Protein AF-A0A753DY22-F1 (afdb_monomer)

Mean predicted aligned error: 6.55 Å

Sequence (101 aa):
MAGRRPKPTHLKVVTGNPGKRKLNDKEPQPAKEIPSPPAHLSDWGKVAWGRLTVLLDGMGILTVADSLALERLCDIYADILQLRLTIADEGRTYTVQTEGG

InterPro domains:
  IPR006448 Putative phage terminase, small subunit, P27 family [PF05119] (46-99)

Secondary structure (DSSP, 8-state):
-PPPPPPPHHHHHHTT-TT-PPP-TT--------PPPPTTS-HHHHHHHHHHHHHHHHTT---GGGHHHHHHHHHHHHHHHHHHHHHHHH-S------TT-

Solvent-accessible surface area (backbone atoms only — not comparable to full-atom values): 6468 Å² total; per-residue (Å²): 132,86,72,83,78,80,79,57,55,70,62,36,58,78,64,67,39,85,83,72,64,85,76,67,91,79,66,88,73,72,56,73,53,85,77,78,74,67,87,86,52,50,74,60,14,45,54,44,40,60,56,49,48,55,54,36,48,75,69,70,71,43,28,62,83,46,50,70,62,51,50,52,51,20,47,52,52,32,49,54,54,53,50,50,53,50,32,72,73,74,42,92,75,82,89,82,89,52,99,85,111

Radius of gyration: 22.59 Å; Cα contacts (8 Å, |Δi|>4): 59; chains: 1; bounding box: 43×34×63 Å

Structure (mmCIF, N/CA/C/O backbone):
data_AF-A0A753DY22-F1
#
_entry.id   AF-A0A753DY22-F1
#
loop_
_atom_site.group_PDB
_atom_site.id
_atom_site.type_symbol
_atom_site.label_atom_id
_atom_site.label_alt_id
_atom_site.label_comp_id
_atom_site.label_asym_id
_atom_site.label_entity_id
_atom_site.label_seq_id
_atom_site.pdbx_PDB_ins_code
_atom_site.Cartn_x
_atom_site.Cartn_y
_atom_site.Cartn_z
_atom_site.occupancy
_atom_site.B_iso_or_equiv
_atom_site.auth_seq_id
_atom_site.auth_comp_id
_atom_site.auth_asym_id
_atom_site.auth_atom_id
_atom_site.pdbx_PDB_model_num
ATOM 1 N N . MET A 1 1 ? 13.827 8.702 35.344 1.00 61.47 1 MET A N 1
ATOM 2 C CA . MET A 1 1 ? 13.722 7.340 34.769 1.00 61.47 1 MET A CA 1
ATOM 3 C C . MET A 1 1 ? 12.287 7.111 34.323 1.00 61.47 1 MET A C 1
ATOM 5 O O . MET A 1 1 ? 11.391 7.318 35.131 1.00 61.47 1 MET A O 1
ATOM 9 N N . ALA A 1 2 ? 12.045 6.755 33.059 1.00 72.69 2 ALA A N 1
ATOM 10 C CA . ALA A 1 2 ? 10.692 6.446 32.596 1.00 72.69 2 ALA A CA 1
ATOM 11 C C . ALA A 1 2 ? 10.238 5.105 33.192 1.00 72.69 2 ALA A C 1
ATOM 13 O O . ALA A 1 2 ? 10.953 4.108 33.096 1.00 72.69 2 ALA A O 1
ATOM 14 N N . GLY A 1 3 ? 9.066 5.086 33.828 1.00 82.69 3 GLY A N 1
ATOM 15 C CA . GLY A 1 3 ? 8.454 3.848 34.303 1.00 82.69 3 GLY A CA 1
ATOM 16 C C . GLY A 1 3 ? 8.140 2.890 33.149 1.00 82.69 3 GLY A C 1
ATOM 17 O O . GLY A 1 3 ? 8.111 3.275 31.978 1.00 82.69 3 GLY A O 1
ATOM 18 N N . ARG A 1 4 ? 7.884 1.620 33.478 1.00 84.56 4 ARG A N 1
ATOM 19 C CA . ARG A 1 4 ? 7.502 0.601 32.491 1.00 84.56 4 ARG A CA 1
ATOM 20 C C . ARG A 1 4 ? 6.288 1.076 31.685 1.00 84.56 4 ARG A C 1
ATOM 22 O O . ARG A 1 4 ? 5.287 1.490 32.272 1.00 84.56 4 ARG A O 1
ATOM 29 N N . ARG A 1 5 ? 6.360 0.962 30.352 1.00 83.25 5 ARG A N 1
ATOM 30 C CA . ARG A 1 5 ? 5.223 1.260 29.469 1.00 83.25 5 ARG A CA 1
ATOM 31 C C . ARG A 1 5 ? 3.989 0.464 29.923 1.00 83.25 5 ARG A C 1
ATOM 33 O O . ARG A 1 5 ? 4.127 -0.716 30.271 1.00 83.25 5 ARG A O 1
ATOM 40 N N . PRO A 1 6 ? 2.801 1.084 29.955 1.00 84.31 6 PRO A N 1
ATOM 41 C CA . PRO A 1 6 ? 1.590 0.397 30.375 1.00 84.31 6 PRO A CA 1
ATOM 42 C C . PRO A 1 6 ? 1.310 -0.801 29.462 1.00 84.31 6 PRO A C 1
ATOM 44 O O . PRO A 1 6 ? 1.516 -0.736 28.253 1.00 84.31 6 PRO A O 1
ATOM 47 N N . LYS A 1 7 ? 0.830 -1.907 30.046 1.00 86.50 7 LYS A N 1
ATOM 48 C CA . LYS A 1 7 ? 0.339 -3.045 29.259 1.00 86.50 7 LYS A CA 1
ATOM 49 C C . LYS A 1 7 ? -0.911 -2.615 28.463 1.00 86.50 7 LYS A C 1
ATOM 51 O O . LYS A 1 7 ? -1.797 -2.026 29.096 1.00 86.50 7 LYS A O 1
ATOM 56 N N . PRO A 1 8 ? -1.003 -2.948 27.162 1.00 91.00 8 PRO A N 1
ATOM 57 C CA . PRO A 1 8 ? -2.206 -2.763 26.347 1.00 91.00 8 PRO A CA 1
ATOM 58 C C . PRO A 1 8 ? -3.456 -3.358 26.999 1.00 91.00 8 PRO A C 1
ATOM 60 O O . PRO A 1 8 ? -3.359 -4.345 27.742 1.00 91.00 8 PRO A O 1
ATOM 63 N N . THR A 1 9 ? -4.631 -2.793 26.716 1.00 92.62 9 THR A N 1
ATOM 64 C CA . THR A 1 9 ? -5.883 -3.195 27.381 1.00 92.62 9 THR A CA 1
ATOM 65 C C . THR A 1 9 ? -6.240 -4.641 27.072 1.00 92.62 9 THR A C 1
ATOM 67 O O . THR A 1 9 ? -6.578 -5.376 27.997 1.00 92.62 9 THR A O 1
ATOM 70 N N . HIS A 1 10 ? -6.054 -5.097 25.828 1.00 91.00 10 HIS A N 1
ATOM 71 C CA . HIS A 1 10 ? -6.328 -6.490 25.454 1.00 91.00 10 HIS A CA 1
ATOM 72 C C . HIS A 1 10 ? -5.519 -7.490 26.312 1.00 91.00 10 HIS A C 1
ATOM 74 O O . HIS A 1 10 ? -6.075 -8.465 26.812 1.00 91.00 10 HIS A O 1
ATOM 80 N N . LEU A 1 11 ? -4.239 -7.206 26.599 1.00 92.31 11 LEU A N 1
ATOM 81 C CA . LEU A 1 11 ? -3.414 -8.069 27.455 1.00 92.31 11 LEU A CA 1
ATOM 82 C C . LEU A 1 11 ? -3.851 -8.021 28.923 1.00 92.31 11 LEU A C 1
ATOM 84 O O . LEU A 1 11 ? -3.735 -9.018 29.639 1.00 92.31 11 LEU A O 1
ATOM 88 N N . LYS A 1 12 ? -4.353 -6.877 29.402 1.00 92.12 12 LYS A N 1
ATOM 89 C CA . LYS A 1 12 ? -4.927 -6.787 30.754 1.00 92.12 12 LYS A CA 1
ATOM 90 C C . LYS A 1 12 ? -6.202 -7.613 30.875 1.00 92.12 12 LYS A C 1
ATOM 92 O O . LYS A 1 12 ? -6.379 -8.251 31.906 1.00 92.12 12 LYS A O 1
ATOM 97 N N . VAL A 1 13 ? -7.046 -7.624 29.843 1.00 91.94 13 VAL A N 1
ATOM 98 C CA . VAL A 1 13 ? -8.274 -8.431 29.809 1.00 91.94 13 VAL A CA 1
ATOM 99 C C . VAL A 1 13 ? -7.935 -9.919 29.843 1.00 91.94 13 VAL A C 1
ATOM 101 O O . VAL A 1 13 ? -8.403 -10.620 30.734 1.00 91.94 13 VAL A O 1
ATOM 104 N N . VAL A 1 14 ? -7.047 -10.381 28.956 1.00 94.12 14 VAL A N 1
ATOM 105 C CA . VAL A 1 14 ? -6.626 -11.796 28.883 1.00 94.12 14 VAL A CA 1
ATOM 106 C C . VAL A 1 14 ? -6.008 -12.285 30.199 1.00 94.12 14 VAL A C 1
ATOM 108 O O . VAL A 1 14 ? -6.208 -13.427 30.595 1.00 94.12 14 VAL A O 1
ATOM 111 N N . THR A 1 15 ? -5.287 -11.419 30.915 1.00 93.19 15 THR A N 1
ATOM 112 C CA . THR A 1 15 ? -4.659 -11.766 32.205 1.00 93.19 15 THR A CA 1
ATOM 113 C C . THR A 1 15 ? -5.573 -11.570 33.420 1.00 93.19 15 THR A C 1
ATOM 115 O O . THR A 1 15 ? -5.101 -11.656 34.553 1.00 93.19 15 THR A O 1
ATOM 118 N N . GLY A 1 16 ? -6.864 -11.286 33.214 1.00 92.69 16 GLY A N 1
ATOM 119 C CA . GLY A 1 16 ? -7.849 -11.135 34.290 1.00 92.69 16 GLY A CA 1
ATOM 120 C C . GLY A 1 16 ? -7.719 -9.842 35.101 1.00 92.69 16 GLY A C 1
ATOM 121 O O . GLY A 1 16 ? -8.268 -9.745 36.194 1.00 92.69 16 GLY A O 1
ATOM 122 N N . ASN A 1 17 ? -6.986 -8.847 34.591 1.00 93.12 17 ASN A N 1
ATOM 123 C CA . ASN A 1 17 ? -6.732 -7.560 35.240 1.00 93.12 17 ASN A CA 1
ATOM 124 C C . ASN A 1 17 ? -6.312 -7.687 36.727 1.00 93.12 17 ASN A C 1
ATOM 126 O O . ASN A 1 17 ? -7.020 -7.193 37.608 1.00 93.12 17 ASN A O 1
ATOM 130 N N . PRO A 1 18 ? -5.142 -8.286 37.045 1.00 90.88 18 PRO A N 1
ATOM 131 C CA . PRO A 1 18 ? -4.758 -8.600 38.430 1.00 90.88 18 PRO A CA 1
ATOM 132 C C . PRO A 1 18 ? -4.712 -7.381 39.359 1.00 90.88 18 PRO A C 1
ATOM 134 O O . PRO A 1 18 ? -4.971 -7.483 40.554 1.00 90.88 18 PRO A O 1
ATOM 137 N N . GLY A 1 19 ? -4.402 -6.204 38.803 1.00 88.38 19 GLY A N 1
ATOM 138 C CA . GLY A 1 19 ? -4.376 -4.945 39.546 1.00 88.38 19 GLY A CA 1
ATOM 139 C C . GLY A 1 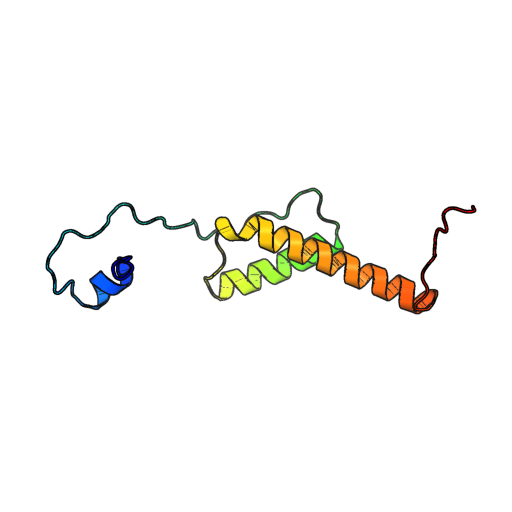19 ? -5.756 -4.345 39.833 1.00 88.38 19 GLY A C 1
ATOM 140 O O . GLY A 1 19 ? -5.809 -3.319 40.505 1.00 88.38 19 GLY A O 1
ATOM 141 N N . LYS A 1 20 ? -6.843 -4.920 39.293 1.00 87.94 20 LYS A N 1
ATOM 142 C CA . LYS A 1 20 ? -8.251 -4.493 39.438 1.00 87.94 20 LYS A CA 1
ATOM 143 C C . LYS A 1 20 ? -8.541 -3.019 39.111 1.00 87.94 20 LYS A C 1
ATOM 145 O O . LYS A 1 20 ? -9.620 -2.514 39.404 1.00 87.94 20 LYS A O 1
ATOM 150 N N . ARG A 1 21 ? -7.595 -2.304 38.494 1.00 89.56 21 ARG A N 1
ATOM 151 C CA . ARG A 1 21 ? -7.771 -0.909 38.066 1.00 89.56 21 ARG A CA 1
ATOM 152 C C . ARG A 1 21 ? -8.708 -0.858 36.865 1.00 89.56 21 ARG A C 1
ATOM 154 O O . ARG A 1 21 ? -8.709 -1.787 36.057 1.00 89.56 21 ARG A O 1
ATOM 161 N N . LYS A 1 22 ? -9.454 0.239 36.715 1.00 90.69 22 LYS A N 1
ATOM 162 C CA . LYS A 1 22 ? -10.302 0.464 35.537 1.00 90.69 22 LYS A CA 1
ATOM 163 C C . LYS A 1 22 ? -9.475 0.314 34.246 1.00 90.69 22 LYS A C 1
ATOM 165 O O . LYS A 1 22 ? -8.337 0.787 34.174 1.00 90.69 22 LYS A O 1
ATOM 170 N N . LEU A 1 23 ? -10.035 -0.384 33.257 1.00 91.00 23 LEU A N 1
ATOM 171 C CA . LEU A 1 23 ? -9.433 -0.541 31.933 1.00 91.00 23 LEU A CA 1
ATOM 172 C C . LEU A 1 23 ? -9.508 0.777 31.142 1.00 91.00 23 LEU A C 1
ATOM 174 O O . LEU A 1 23 ? -10.299 1.661 31.466 1.00 91.00 23 LEU A O 1
ATOM 178 N N . ASN A 1 24 ? -8.627 0.941 30.151 1.00 90.31 24 ASN A N 1
ATOM 179 C CA . ASN A 1 24 ? -8.639 2.136 29.313 1.00 90.31 24 ASN A CA 1
ATOM 180 C C . ASN A 1 24 ? -9.660 1.965 28.186 1.00 90.31 24 ASN A C 1
ATOM 182 O O . ASN A 1 24 ? -9.374 1.310 27.190 1.00 90.31 24 ASN A O 1
ATOM 186 N N . ASP A 1 25 ? -10.813 2.609 28.330 1.00 89.44 25 ASP A N 1
ATOM 187 C CA . ASP A 1 25 ? -11.881 2.577 27.322 1.00 89.44 25 ASP A CA 1
ATOM 188 C C . ASP A 1 25 ? -11.560 3.447 26.086 1.00 89.44 25 ASP A C 1
ATOM 190 O O . ASP A 1 25 ? -12.298 3.434 25.107 1.00 89.44 25 ASP A O 1
ATOM 194 N N . LYS A 1 26 ? -10.471 4.231 26.128 1.00 90.62 26 LYS A N 1
ATOM 195 C CA . LYS A 1 26 ? -10.050 5.174 25.076 1.00 90.62 26 LYS A CA 1
ATOM 196 C C . LYS A 1 26 ? -8.765 4.741 24.368 1.00 90.62 26 LYS A C 1
ATOM 198 O O . LYS A 1 26 ? -8.019 5.583 23.870 1.00 90.62 26 LYS A O 1
ATOM 203 N N . GLU A 1 27 ? -8.430 3.454 24.395 1.00 89.75 27 GLU A N 1
ATOM 204 C CA . GLU A 1 27 ? -7.285 2.967 23.623 1.00 89.75 27 GLU A CA 1
ATOM 205 C C . GLU A 1 27 ? -7.599 3.079 22.120 1.00 89.75 27 GLU A C 1
ATOM 207 O O . GLU A 1 27 ? -8.677 2.648 21.706 1.00 89.75 27 GLU A O 1
ATOM 212 N N . PRO A 1 28 ? -6.714 3.679 21.302 1.00 89.38 28 PRO A N 1
ATOM 213 C CA . PRO A 1 28 ? -6.967 3.828 19.875 1.00 89.38 28 PRO A CA 1
ATOM 214 C C . PRO A 1 28 ? -7.067 2.455 19.206 1.00 89.38 28 PRO A C 1
ATOM 216 O O . PRO A 1 28 ? -6.193 1.606 19.375 1.00 89.38 28 PRO A O 1
ATOM 219 N N . GLN A 1 29 ? -8.131 2.260 18.431 1.00 88.56 29 GLN A N 1
ATOM 220 C CA . GLN A 1 29 ? -8.372 1.073 17.615 1.00 88.56 29 GLN A CA 1
ATOM 221 C C . GLN A 1 29 ? -8.555 1.541 16.168 1.00 88.56 29 GLN A C 1
ATOM 223 O O . GLN A 1 29 ? -9.647 1.990 15.816 1.00 88.56 29 GLN A O 1
ATOM 228 N N . PRO A 1 30 ? -7.492 1.528 15.344 1.00 88.69 30 PRO A N 1
ATOM 229 C CA . PRO A 1 30 ? -7.603 1.871 13.932 1.00 88.69 30 PRO A CA 1
ATOM 230 C C . PRO A 1 30 ? -8.641 0.981 13.243 1.00 88.69 30 PRO A C 1
ATOM 232 O O . PRO A 1 30 ? -8.684 -0.227 13.486 1.00 88.69 30 PRO A O 1
ATOM 235 N N . ALA A 1 31 ? -9.471 1.572 12.385 1.00 89.44 31 ALA A N 1
ATOM 236 C CA . ALA A 1 31 ? -10.442 0.810 11.613 1.00 89.44 31 ALA A CA 1
ATOM 237 C C . ALA A 1 31 ? -9.722 -0.184 10.686 1.00 89.44 31 ALA A C 1
ATOM 239 O O . ALA A 1 31 ? -8.716 0.155 10.054 1.00 89.44 31 ALA A O 1
ATOM 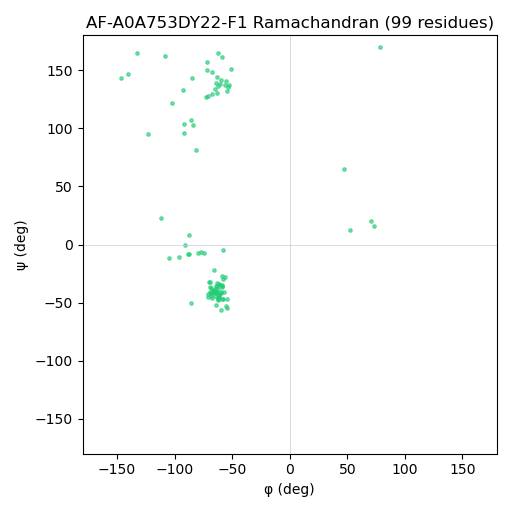240 N N . LYS A 1 32 ? -10.242 -1.413 10.636 1.00 89.56 32 LYS A N 1
ATOM 241 C CA . LYS A 1 32 ? -9.807 -2.460 9.710 1.00 89.56 32 LYS A CA 1
ATOM 242 C C . LYS A 1 32 ? -10.678 -2.371 8.469 1.00 89.56 32 LYS A C 1
ATOM 244 O O . LYS A 1 32 ? -11.805 -2.855 8.466 1.00 89.56 32 LYS A O 1
ATOM 249 N N . GLU A 1 33 ? -10.175 -1.676 7.467 1.00 89.00 33 GLU A N 1
ATOM 250 C CA . GLU A 1 33 ? -10.844 -1.473 6.190 1.00 89.00 33 GLU A CA 1
ATOM 251 C C . GLU A 1 33 ? -9.793 -1.566 5.089 1.00 89.00 33 GLU A C 1
ATOM 253 O O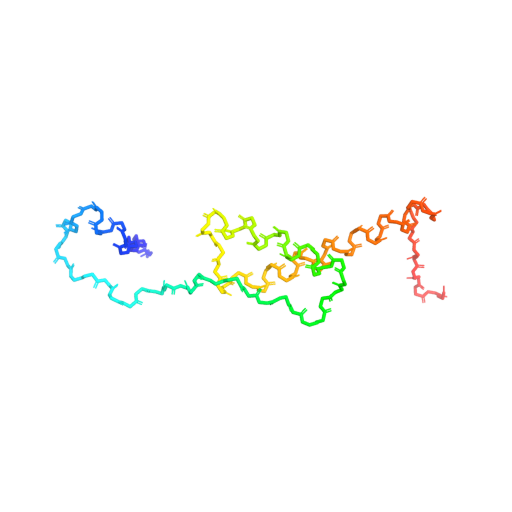 . GLU A 1 33 ? -8.641 -1.179 5.303 1.00 89.00 33 GLU A O 1
ATOM 258 N N . ILE A 1 34 ? -10.188 -2.072 3.920 1.00 87.88 34 ILE A N 1
ATOM 259 C CA . ILE A 1 34 ? -9.370 -2.001 2.713 1.00 87.88 34 ILE A CA 1
ATOM 260 C C . ILE A 1 34 ? -9.650 -0.655 2.031 1.00 87.88 34 ILE A C 1
ATOM 262 O O . ILE A 1 34 ? -10.719 -0.496 1.434 1.00 87.88 34 ILE A O 1
ATOM 266 N N . PRO A 1 35 ? -8.718 0.314 2.070 1.00 87.75 35 PRO A N 1
ATOM 267 C CA . PRO A 1 35 ? -8.899 1.567 1.358 1.00 87.75 35 PRO A CA 1
ATOM 268 C C . PRO A 1 35 ? -8.870 1.356 -0.160 1.00 87.75 35 PRO A C 1
ATOM 270 O O . PRO A 1 35 ? -8.153 0.501 -0.695 1.00 87.75 35 PRO A O 1
ATOM 273 N N . SER A 1 36 ? -9.628 2.193 -0.870 1.00 91.81 36 SER A N 1
ATOM 274 C CA . SER A 1 36 ? -9.512 2.296 -2.326 1.00 91.81 36 SER A CA 1
ATOM 275 C C . SER A 1 36 ? -8.115 2.801 -2.712 1.00 91.81 36 SER A C 1
ATOM 277 O O . SER A 1 36 ? -7.566 3.645 -1.999 1.00 91.81 36 SER A O 1
ATOM 279 N N . PRO A 1 37 ? -7.531 2.318 -3.825 1.00 94.44 37 PRO A N 1
ATOM 280 C CA . PRO A 1 37 ? -6.232 2.795 -4.278 1.00 94.44 37 PRO A CA 1
ATOM 281 C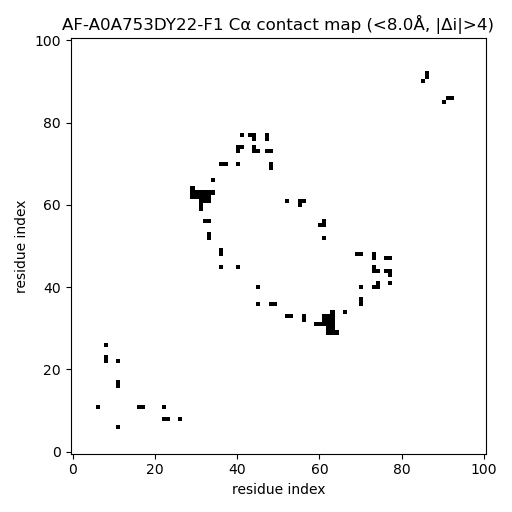 C . PRO A 1 37 ? -6.278 4.302 -4.572 1.00 94.44 37 PRO A C 1
ATOM 283 O O . PRO A 1 37 ? -7.240 4.766 -5.194 1.00 94.44 37 PRO A O 1
ATOM 286 N N . PRO A 1 38 ? -5.241 5.067 -4.186 1.00 95.19 38 PRO A N 1
ATOM 287 C CA . PRO A 1 38 ? -5.132 6.474 -4.537 1.00 95.19 38 PRO A CA 1
ATOM 288 C C . PRO A 1 38 ? -5.207 6.702 -6.050 1.00 95.19 38 PRO A C 1
ATOM 290 O O . PRO A 1 38 ? -4.650 5.942 -6.848 1.00 95.19 38 PRO A O 1
ATOM 293 N N . ALA A 1 39 ? -5.903 7.768 -6.453 1.00 96.00 39 ALA A N 1
ATOM 294 C CA . ALA A 1 39 ? -6.191 8.043 -7.861 1.00 96.00 39 ALA A CA 1
ATOM 295 C C . ALA A 1 39 ? -4.920 8.258 -8.699 1.00 96.00 39 ALA A C 1
ATOM 297 O O . ALA A 1 39 ? -4.886 7.858 -9.867 1.00 96.00 39 ALA A O 1
ATOM 298 N N . HIS A 1 40 ? -3.886 8.845 -8.087 1.00 95.44 40 HIS A N 1
ATOM 299 C CA . HIS A 1 40 ? -2.606 9.175 -8.712 1.00 95.44 40 HIS A CA 1
ATOM 300 C C . HIS A 1 40 ? -1.644 7.992 -8.855 1.00 95.44 40 HIS A C 1
ATOM 302 O O . HIS A 1 40 ? -0.616 8.153 -9.505 1.00 95.44 40 HIS A O 1
ATOM 308 N N . LEU A 1 41 ? -1.952 6.814 -8.298 1.00 96.75 41 LEU A N 1
ATOM 309 C CA . LEU A 1 41 ? -1.140 5.627 -8.566 1.00 96.75 41 LEU A CA 1
ATOM 310 C C . LEU A 1 41 ? -1.209 5.255 -10.052 1.00 96.75 41 LEU A C 1
ATOM 312 O O . LEU A 1 41 ? -2.286 5.245 -10.664 1.00 96.75 41 LEU A O 1
ATOM 316 N N . SER A 1 42 ? -0.055 4.879 -10.601 1.00 97.19 42 SER A N 1
ATOM 317 C CA .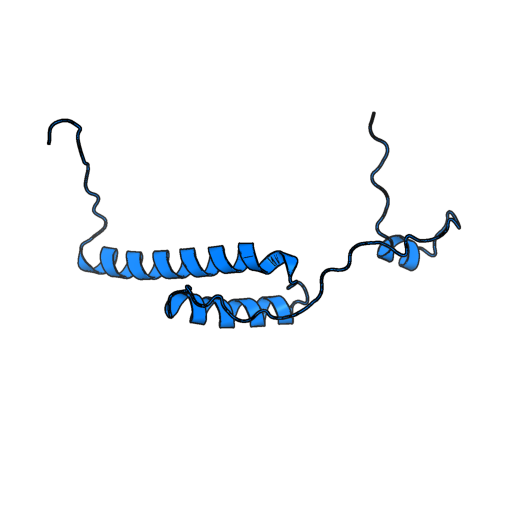 SER A 1 42 ? 0.041 4.266 -11.925 1.00 97.19 42 SER A CA 1
ATOM 318 C C . SER A 1 42 ? -0.770 2.966 -11.992 1.00 97.19 42 SER A C 1
ATOM 320 O O . SER A 1 42 ? -1.075 2.352 -10.966 1.00 97.19 42 SER A O 1
ATOM 322 N N . ASP A 1 43 ? -1.097 2.495 -13.197 1.00 97.19 43 ASP A N 1
ATOM 323 C CA . ASP A 1 43 ? -1.848 1.240 -13.363 1.00 97.19 43 ASP A CA 1
ATOM 324 C C . ASP A 1 43 ? -1.114 0.041 -12.742 1.00 97.19 43 ASP A C 1
ATOM 326 O O . ASP A 1 43 ? -1.726 -0.817 -12.105 1.00 97.19 43 ASP A O 1
ATOM 330 N N . TRP A 1 44 ? 0.219 0.023 -12.837 1.00 97.12 44 TRP A N 1
ATOM 331 C CA . TRP A 1 44 ? 1.068 -0.994 -12.212 1.00 97.12 44 TRP A CA 1
ATOM 332 C C . TRP A 1 44 ? 0.999 -0.904 -10.682 1.00 97.12 44 TRP A C 1
ATOM 334 O O . TRP A 1 44 ? 0.880 -1.930 -10.006 1.00 97.12 44 TRP A O 1
ATOM 344 N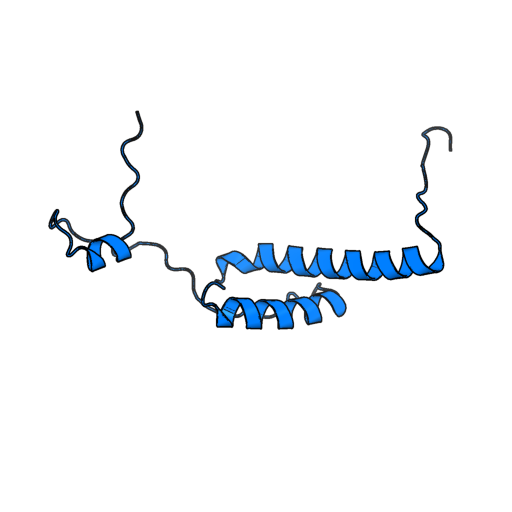 N . GLY A 1 45 ? 0.993 0.318 -10.140 1.00 97.88 45 GLY A N 1
ATOM 345 C CA . GLY A 1 45 ? 0.808 0.578 -8.714 1.00 97.88 45 GLY A CA 1
ATOM 346 C C . GLY A 1 45 ? -0.569 0.138 -8.214 1.00 97.88 45 GLY A C 1
ATOM 347 O O . GLY A 1 45 ? -0.664 -0.493 -7.165 1.00 97.88 45 GLY A O 1
ATOM 348 N N . LYS A 1 46 ? -1.640 0.372 -8.983 1.00 97.56 46 LYS A N 1
ATOM 349 C CA . LYS A 1 46 ? -3.008 -0.075 -8.654 1.00 97.56 46 LYS A CA 1
ATOM 350 C C . LYS A 1 46 ? -3.138 -1.599 -8.646 1.00 97.56 46 LYS A C 1
ATOM 352 O O . LYS A 1 46 ? -3.804 -2.155 -7.772 1.00 97.56 46 LYS A O 1
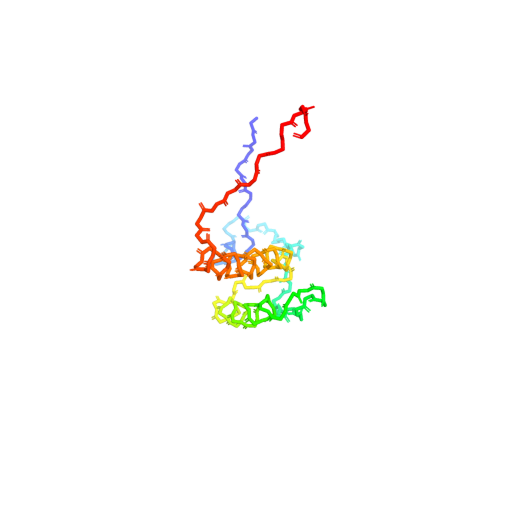ATOM 357 N N . VAL A 1 47 ? -2.469 -2.293 -9.569 1.00 97.38 47 VAL A N 1
ATOM 358 C CA . VAL A 1 47 ? -2.400 -3.765 -9.561 1.00 97.38 47 VAL A CA 1
ATOM 359 C C . VAL A 1 47 ? -1.656 -4.271 -8.323 1.00 97.38 47 VAL A C 1
ATOM 361 O O . VAL A 1 47 ? -2.116 -5.213 -7.674 1.00 97.38 47 VAL A O 1
ATOM 364 N N . ALA A 1 48 ? -0.526 -3.649 -7.972 1.00 97.44 48 ALA A N 1
ATOM 365 C CA . ALA A 1 48 ? 0.217 -3.985 -6.760 1.00 97.44 48 ALA A CA 1
ATOM 366 C C . ALA A 1 48 ? -0.625 -3.744 -5.498 1.00 97.44 48 ALA A C 1
ATOM 368 O O . ALA A 1 48 ? -0.695 -4.625 -4.641 1.00 97.44 48 ALA A O 1
ATOM 369 N N . TRP A 1 49 ? -1.335 -2.614 -5.440 1.00 97.62 49 TRP A N 1
ATOM 370 C CA . TRP A 1 49 ? -2.255 -2.270 -4.360 1.00 97.62 49 TRP A CA 1
ATOM 371 C C . TRP A 1 49 ? -3.296 -3.360 -4.152 1.00 97.62 49 TRP A C 1
ATOM 373 O O . TRP A 1 49 ? -3.381 -3.902 -3.057 1.00 97.62 49 TRP A O 1
ATOM 383 N N . GLY A 1 50 ? -4.026 -3.749 -5.203 1.00 96.62 50 GLY A N 1
ATOM 384 C CA . GLY A 1 50 ? -5.055 -4.786 -5.100 1.00 96.62 50 GLY A CA 1
ATOM 385 C C . GLY A 1 50 ? -4.519 -6.135 -4.608 1.00 96.62 50 GLY A C 1
ATOM 386 O O . GLY A 1 50 ? -5.190 -6.829 -3.852 1.00 96.62 50 GLY A O 1
ATOM 387 N N . ARG A 1 51 ? -3.292 -6.513 -4.987 1.00 96.56 51 ARG A N 1
ATOM 388 C CA . ARG A 1 51 ? -2.663 -7.754 -4.501 1.00 96.56 51 ARG A CA 1
ATOM 389 C C . ARG A 1 51 ? -2.260 -7.656 -3.031 1.00 96.56 51 ARG A C 1
ATOM 391 O O . ARG A 1 51 ? -2.490 -8.590 -2.265 1.00 96.56 51 ARG A O 1
ATOM 398 N N . LEU A 1 52 ? -1.635 -6.544 -2.653 1.00 96.62 52 LEU A N 1
ATOM 399 C CA . LEU A 1 52 ? -1.109 -6.340 -1.308 1.00 96.62 52 LEU A CA 1
ATOM 400 C C . LEU A 1 52 ? -2.228 -6.144 -0.288 1.00 96.62 52 LEU A C 1
ATOM 402 O O . LEU A 1 52 ? -2.164 -6.747 0.779 1.00 96.62 52 LEU A O 1
ATOM 406 N N . THR A 1 53 ? -3.268 -5.371 -0.608 1.00 96.06 53 THR A N 1
ATOM 407 C CA . THR A 1 53 ? -4.395 -5.166 0.310 1.00 96.06 53 THR A CA 1
ATOM 408 C C . THR A 1 53 ? -5.108 -6.467 0.635 1.00 96.06 53 THR A C 1
ATOM 410 O O . THR A 1 53 ? -5.336 -6.735 1.808 1.00 96.06 53 THR A O 1
ATOM 413 N N . VAL A 1 54 ? -5.385 -7.312 -0.364 1.00 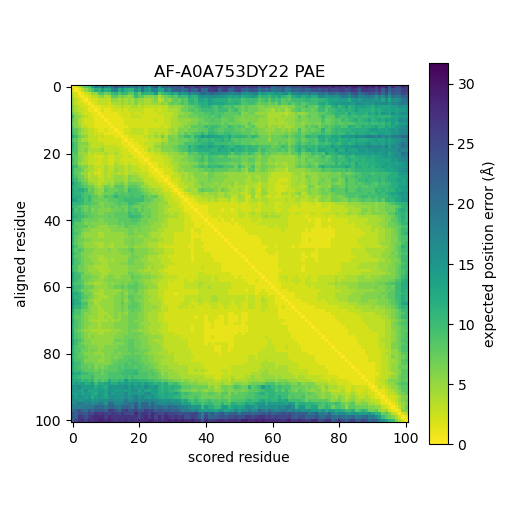95.50 54 VAL A N 1
ATOM 414 C CA . VAL A 1 54 ? -6.020 -8.626 -0.157 1.00 95.50 54 VAL A CA 1
ATOM 415 C C . VAL A 1 54 ? -5.171 -9.518 0.751 1.00 95.50 54 VAL A C 1
ATOM 417 O O . VAL A 1 54 ? -5.698 -10.176 1.645 1.00 95.50 54 VAL A O 1
ATOM 420 N N . LEU A 1 55 ? -3.848 -9.525 0.563 1.00 96.00 55 LEU A N 1
ATOM 421 C CA . LEU A 1 55 ? -2.939 -10.318 1.391 1.00 96.00 55 LEU A CA 1
ATOM 422 C C . LEU A 1 55 ? -2.868 -9.799 2.838 1.00 96.00 55 LEU A C 1
ATOM 424 O O . LEU A 1 55 ? -2.917 -10.589 3.781 1.00 96.00 55 LEU A O 1
ATOM 428 N N . LEU A 1 56 ? -2.759 -8.482 3.025 1.00 95.69 56 LEU A N 1
ATOM 429 C CA . LEU A 1 56 ? -2.664 -7.854 4.348 1.00 95.69 56 LEU A CA 1
ATOM 430 C C . LEU A 1 56 ? -3.982 -7.948 5.129 1.00 95.69 56 LEU A C 1
ATOM 432 O O . LEU A 1 56 ? -3.965 -8.167 6.344 1.00 95.69 56 LEU A O 1
ATOM 436 N N . ASP A 1 57 ? -5.112 -7.827 4.436 1.00 93.94 57 ASP A N 1
ATOM 437 C CA . ASP A 1 57 ? -6.444 -8.024 5.006 1.00 93.94 57 ASP A CA 1
ATOM 438 C C . ASP A 1 57 ? -6.684 -9.490 5.383 1.00 93.94 57 ASP A C 1
ATOM 440 O O . ASP A 1 57 ? -7.123 -9.774 6.495 1.00 93.94 57 ASP A O 1
ATOM 444 N N . GLY A 1 58 ? -6.258 -10.437 4.537 1.00 94.75 58 GLY A N 1
ATOM 445 C CA . GLY A 1 58 ? -6.306 -11.869 4.850 1.00 94.75 58 GLY A CA 1
ATOM 446 C C . GLY A 1 58 ? -5.515 -12.257 6.108 1.00 94.75 58 GLY A C 1
ATOM 447 O O . GLY A 1 58 ? -5.866 -13.221 6.786 1.00 94.75 58 GLY A O 1
ATOM 448 N N . MET A 1 59 ? -4.479 -11.490 6.467 1.00 95.56 59 MET A N 1
ATOM 449 C CA . MET A 1 59 ? -3.744 -11.636 7.734 1.00 95.56 59 MET A CA 1
ATOM 450 C C . MET A 1 59 ? -4.350 -10.834 8.899 1.00 95.56 59 MET A C 1
ATOM 452 O O . MET A 1 59 ? -3.915 -10.979 10.042 1.00 95.56 59 MET A O 1
ATOM 456 N N . GLY A 1 60 ? -5.336 -9.975 8.637 1.00 92.50 60 GLY A N 1
ATOM 457 C CA . GLY A 1 60 ? -6.015 -9.148 9.635 1.00 92.50 60 GLY A CA 1
ATOM 458 C C . GLY A 1 60 ? -5.163 -8.016 10.217 1.00 92.50 60 GLY A C 1
ATOM 459 O O . GLY A 1 60 ? -5.480 -7.537 11.318 1.00 92.50 60 GLY A O 1
ATOM 460 N N . ILE A 1 61 ? -4.095 -7.623 9.508 1.00 93.06 61 ILE A N 1
ATOM 461 C CA . ILE A 1 61 ? -3.126 -6.597 9.932 1.00 93.06 61 ILE A CA 1
ATOM 462 C C . ILE A 1 61 ? -3.289 -5.261 9.206 1.00 93.06 61 ILE A C 1
ATOM 464 O O . ILE A 1 61 ? -2.689 -4.285 9.640 1.00 93.06 61 ILE A O 1
ATOM 468 N N . LEU A 1 62 ? -4.079 -5.206 8.130 1.00 94.62 62 LEU A N 1
ATOM 469 C CA . LEU A 1 62 ? -4.332 -3.962 7.410 1.00 94.62 62 LEU A CA 1
ATOM 470 C C . LEU A 1 62 ? -5.259 -3.049 8.217 1.00 94.62 62 LEU A C 1
ATOM 472 O O . LEU A 1 62 ? -6.358 -3.445 8.616 1.00 94.62 62 LEU A O 1
ATOM 476 N N . THR A 1 63 ? -4.826 -1.812 8.431 1.00 94.44 63 THR A N 1
ATOM 477 C CA . THR A 1 63 ? -5.643 -0.762 9.034 1.00 94.44 63 THR A CA 1
ATOM 478 C C . THR A 1 63 ? -5.560 0.530 8.232 1.00 94.44 63 THR A C 1
ATOM 480 O O . THR A 1 63 ? -4.636 0.741 7.449 1.00 94.44 63 THR A O 1
ATOM 483 N N . VAL A 1 64 ? -6.487 1.458 8.484 1.00 91.88 64 VAL A N 1
ATOM 484 C CA . VAL A 1 64 ? -6.459 2.797 7.863 1.00 91.88 64 VAL A CA 1
ATOM 485 C C . VAL A 1 64 ? -5.134 3.531 8.129 1.00 91.88 64 VAL A C 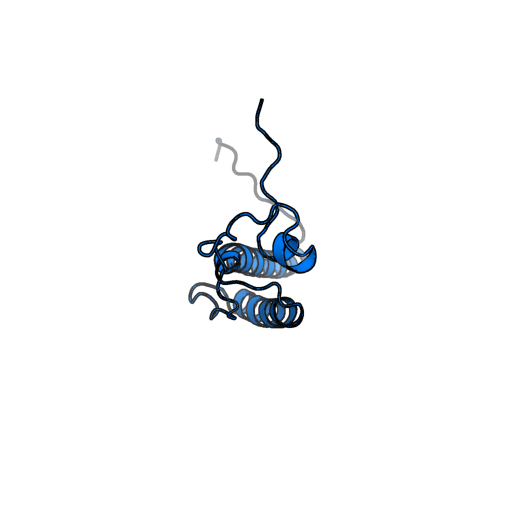1
ATOM 487 O O . VAL A 1 64 ? -4.693 4.325 7.296 1.00 91.88 64 VAL A O 1
ATOM 490 N N . ALA A 1 65 ? -4.458 3.238 9.246 1.00 92.25 65 ALA A N 1
ATOM 491 C CA . ALA A 1 65 ? -3.171 3.842 9.585 1.00 92.25 65 ALA A CA 1
ATOM 492 C C . ALA A 1 65 ? -2.035 3.446 8.621 1.00 92.25 65 ALA A C 1
ATOM 494 O O . ALA A 1 65 ? -1.057 4.182 8.504 1.00 92.25 65 ALA A O 1
ATOM 495 N N . ASP A 1 66 ? -2.174 2.328 7.903 1.00 92.81 66 ASP A N 1
ATOM 496 C CA . ASP A 1 66 ? -1.142 1.793 7.010 1.00 92.81 66 ASP A CA 1
ATOM 497 C C . ASP A 1 66 ? -1.225 2.364 5.583 1.00 92.81 66 ASP A C 1
ATOM 499 O O . ASP A 1 66 ? -0.316 2.157 4.779 1.00 92.81 66 ASP A O 1
ATOM 503 N N . SER A 1 67 ? -2.287 3.115 5.263 1.00 92.06 67 SER A N 1
ATOM 504 C CA . SER A 1 67 ? -2.621 3.550 3.896 1.00 92.06 67 SER A CA 1
ATOM 505 C C . SER A 1 67 ? -1.477 4.284 3.187 1.00 92.06 67 SER A C 1
ATOM 507 O O . SER A 1 67 ? -1.145 3.955 2.052 1.00 92.06 67 SER A O 1
ATOM 509 N N . LEU A 1 68 ? -0.829 5.240 3.865 1.00 94.81 68 LEU A N 1
ATOM 510 C CA . LEU A 1 68 ? 0.271 6.028 3.287 1.00 94.81 68 LEU A CA 1
ATOM 511 C C . LEU A 1 68 ? 1.530 5.185 3.043 1.00 94.81 68 LEU A C 1
ATOM 513 O O . LEU A 1 68 ? 2.237 5.373 2.054 1.00 94.81 68 LEU A O 1
ATOM 517 N N . ALA A 1 69 ? 1.820 4.243 3.944 1.00 95.81 69 ALA A N 1
ATOM 518 C CA . ALA A 1 69 ? 2.960 3.345 3.791 1.00 95.81 69 ALA A CA 1
ATOM 519 C C . ALA A 1 69 ? 2.727 2.363 2.634 1.00 95.81 69 ALA A C 1
ATOM 521 O O . ALA A 1 69 ? 3.630 2.120 1.831 1.00 95.81 69 ALA A O 1
ATOM 522 N N . LEU A 1 70 ? 1.502 1.841 2.522 1.00 96.44 70 LEU A N 1
ATOM 523 C CA . LEU A 1 70 ? 1.094 0.965 1.432 1.00 96.44 70 LEU A CA 1
ATOM 524 C C . LEU A 1 70 ? 1.127 1.682 0.077 1.00 96.44 70 LEU A C 1
ATOM 526 O O . LEU A 1 70 ? 1.605 1.108 -0.899 1.00 96.44 70 LEU A O 1
ATOM 530 N N . GLU A 1 71 ? 0.674 2.935 0.022 1.00 97.19 71 GLU A N 1
ATOM 531 C CA . GLU A 1 71 ? 0.742 3.770 -1.181 1.00 97.19 71 GLU A CA 1
ATOM 532 C C . GLU A 1 71 ? 2.176 3.868 -1.684 1.00 97.19 71 GLU A C 1
ATOM 534 O O . GLU A 1 71 ? 2.457 3.517 -2.831 1.00 97.19 71 GLU A O 1
ATOM 539 N N . ARG A 1 72 ? 3.101 4.254 -0.800 1.00 98.00 72 ARG A N 1
ATOM 540 C CA . ARG A 1 72 ? 4.505 4.416 -1.170 1.00 98.00 72 ARG A CA 1
ATOM 541 C C . ARG A 1 72 ? 5.156 3.103 -1.598 1.00 98.00 72 ARG A C 1
ATOM 543 O O . ARG A 1 72 ? 5.992 3.102 -2.499 1.00 98.00 72 ARG A O 1
ATOM 550 N N . LEU A 1 73 ? 4.779 1.989 -0.972 1.00 97.75 73 LEU A N 1
ATOM 551 C CA . LEU A 1 73 ? 5.242 0.663 -1.375 1.00 97.75 73 LEU A CA 1
ATOM 552 C C . LEU A 1 73 ? 4.792 0.322 -2.803 1.00 97.75 73 LEU A C 1
ATOM 554 O O . LEU A 1 73 ? 5.604 -0.155 -3.592 1.00 97.75 73 LEU A O 1
ATOM 558 N N . CYS A 1 74 ? 3.523 0.568 -3.134 1.00 98.06 74 CYS A N 1
ATOM 559 C CA . CYS A 1 74 ? 2.973 0.277 -4.460 1.00 98.06 74 CYS A CA 1
ATOM 560 C C . CYS A 1 74 ? 3.603 1.154 -5.549 1.00 98.06 74 CYS A C 1
ATOM 562 O O . CYS A 1 74 ? 3.904 0.654 -6.631 1.00 98.06 74 CYS A O 1
ATOM 564 N N . ASP A 1 75 ? 3.824 2.430 -5.238 1.00 98.00 75 ASP A N 1
ATOM 565 C CA . ASP A 1 75 ? 4.480 3.413 -6.101 1.00 98.00 75 ASP A CA 1
ATOM 566 C C . ASP A 1 75 ? 5.916 2.981 -6.453 1.00 98.00 75 ASP A C 1
ATOM 568 O O . ASP A 1 75 ? 6.233 2.723 -7.613 1.00 98.00 75 ASP A O 1
ATOM 572 N N . ILE A 1 76 ? 6.752 2.728 -5.438 1.00 98.31 76 ILE A N 1
ATOM 573 C CA . ILE A 1 76 ? 8.138 2.269 -5.635 1.00 98.31 76 ILE A CA 1
ATOM 574 C C . ILE A 1 76 ? 8.188 0.910 -6.342 1.00 98.31 76 ILE A C 1
ATOM 576 O O . ILE A 1 76 ? 9.074 0.655 -7.158 1.00 98.31 76 ILE A O 1
ATOM 580 N N . TYR A 1 77 ? 7.262 0.004 -6.023 1.00 97.94 77 TYR A N 1
ATOM 581 C CA . TYR A 1 77 ? 7.195 -1.296 -6.682 1.00 97.94 77 TYR A CA 1
ATOM 582 C C . TYR A 1 77 ? 6.941 -1.149 -8.187 1.00 97.94 77 TYR A C 1
ATOM 584 O O . TYR A 1 77 ? 7.606 -1.816 -8.983 1.00 97.94 77 TYR A O 1
ATOM 592 N N . ALA A 1 78 ? 6.020 -0.264 -8.577 1.00 97.69 78 ALA A N 1
ATOM 593 C CA . ALA A 1 78 ? 5.752 0.042 -9.976 1.00 97.69 78 ALA A CA 1
ATOM 594 C C . ALA A 1 78 ? 6.984 0.645 -10.669 1.00 97.69 78 ALA A C 1
ATOM 596 O O . ALA A 1 78 ? 7.380 0.145 -11.724 1.00 97.69 78 ALA A O 1
ATOM 597 N N . ASP A 1 79 ? 7.637 1.625 -10.041 1.00 97.38 79 ASP A N 1
ATOM 598 C CA . ASP A 1 79 ? 8.851 2.261 -10.569 1.00 97.38 79 ASP A CA 1
ATOM 599 C C . ASP A 1 79 ? 9.973 1.247 -10.802 1.00 97.38 79 ASP A C 1
ATOM 601 O O . ASP A 1 79 ? 10.584 1.213 -11.868 1.00 97.38 79 ASP A O 1
ATOM 605 N N . ILE A 1 80 ? 10.231 0.364 -9.832 1.00 97.62 80 ILE A N 1
ATOM 606 C CA . ILE A 1 80 ? 11.267 -0.668 -9.960 1.00 97.62 80 ILE A CA 1
ATOM 607 C C . ILE A 1 80 ? 10.980 -1.581 -11.150 1.00 97.62 80 ILE A C 1
ATOM 609 O O . ILE A 1 80 ? 11.906 -1.976 -11.860 1.00 97.62 80 ILE A O 1
ATOM 613 N N . LEU A 1 81 ? 9.720 -1.956 -11.363 1.00 97.06 81 LEU A N 1
ATOM 614 C CA . LEU A 1 81 ? 9.361 -2.804 -12.490 1.00 97.06 81 LEU A CA 1
ATOM 615 C C . LEU A 1 81 ? 9.540 -2.086 -13.831 1.00 97.06 81 LEU A C 1
ATOM 617 O O . LEU A 1 81 ? 10.081 -2.690 -14.755 1.00 97.06 81 LEU A O 1
ATOM 621 N N . GLN A 1 82 ? 9.154 -0.813 -13.925 1.00 95.88 82 GLN A N 1
ATOM 622 C CA . GLN A 1 82 ? 9.380 -0.006 -15.124 1.00 95.88 82 GLN A CA 1
ATOM 623 C C . GLN A 1 82 ? 10.877 0.166 -15.407 1.00 95.88 82 GLN A C 1
ATOM 625 O O . GLN A 1 82 ? 11.331 -0.135 -16.508 1.00 95.88 82 GLN A O 1
ATOM 630 N N . LEU A 1 83 ? 11.668 0.523 -14.393 1.00 96.06 83 LEU A N 1
ATOM 631 C CA . LEU A 1 83 ? 13.122 0.656 -14.512 1.00 96.06 83 LEU A CA 1
ATOM 632 C C . LEU A 1 83 ? 13.794 -0.656 -14.921 1.00 96.06 83 LEU A C 1
ATOM 634 O O . LEU A 1 83 ? 14.770 -0.642 -15.663 1.00 96.06 83 LEU A O 1
ATOM 638 N N . ARG A 1 84 ? 13.284 -1.808 -14.467 1.00 96.69 84 ARG A N 1
ATOM 639 C CA . ARG A 1 84 ? 13.786 -3.115 -14.914 1.00 96.69 84 ARG A CA 1
ATOM 640 C C . ARG A 1 84 ? 13.561 -3.345 -16.405 1.00 96.69 84 ARG A C 1
ATOM 642 O O . ARG A 1 84 ? 14.424 -3.962 -17.020 1.00 96.69 84 ARG A O 1
ATOM 649 N N . LEU A 1 85 ? 12.450 -2.868 -16.971 1.00 96.38 85 LEU A N 1
ATOM 650 C CA . LEU A 1 85 ? 12.219 -2.937 -18.416 1.00 96.38 85 LEU A CA 1
ATOM 651 C C . LEU A 1 85 ? 13.206 -2.038 -19.164 1.00 96.38 85 LEU A C 1
ATOM 653 O O . LEU A 1 85 ? 13.847 -2.511 -20.095 1.00 96.38 85 LEU A O 1
ATOM 657 N N . THR A 1 86 ? 13.403 -0.799 -18.707 1.00 95.81 86 THR A N 1
ATOM 658 C CA . THR A 1 86 ? 14.394 0.118 -19.293 1.00 95.81 86 THR A CA 1
ATOM 659 C C . THR A 1 86 ? 15.804 -0.467 -19.241 1.00 95.81 86 THR A C 1
ATOM 661 O O . THR A 1 86 ? 16.495 -0.505 -20.248 1.00 95.81 86 THR A O 1
ATOM 664 N N . ILE A 1 87 ? 16.220 -1.013 -18.093 1.00 96.88 87 ILE A N 1
ATOM 665 C CA . ILE A 1 87 ? 17.539 -1.647 -17.936 1.00 96.88 87 ILE A CA 1
ATOM 666 C C . ILE A 1 87 ? 17.691 -2.879 -18.837 1.00 96.88 87 ILE A C 1
ATOM 668 O O . ILE A 1 87 ? 18.802 -3.178 -19.269 1.00 96.88 87 ILE A O 1
ATOM 672 N N . ALA A 1 88 ? 16.613 -3.625 -19.087 1.00 96.81 88 ALA A N 1
ATOM 673 C CA . ALA A 1 88 ? 16.660 -4.786 -19.970 1.00 96.81 88 ALA A CA 1
ATOM 674 C C . ALA A 1 88 ? 16.876 -4.393 -21.441 1.00 96.81 88 ALA A C 1
ATOM 676 O O . ALA A 1 88 ? 17.515 -5.153 -22.165 1.00 96.81 88 ALA A O 1
ATOM 677 N N . ASP A 1 89 ? 16.367 -3.231 -21.854 1.00 96.00 89 ASP A N 1
ATOM 678 C CA . ASP A 1 89 ? 16.489 -2.707 -23.219 1.00 96.00 89 ASP A CA 1
ATOM 679 C C . ASP A 1 89 ? 17.804 -1.934 -23.431 1.00 96.00 89 ASP A C 1
ATOM 681 O O . ASP A 1 89 ? 18.582 -2.234 -24.334 1.00 96.00 89 ASP A O 1
ATOM 685 N N . GLU A 1 90 ? 18.106 -0.988 -22.543 1.00 94.56 90 GLU A N 1
ATOM 686 C CA . GLU A 1 90 ? 19.214 -0.032 -22.690 1.00 94.56 90 GLU A CA 1
ATOM 687 C C . GLU A 1 90 ? 20.498 -0.466 -21.956 1.00 94.56 90 GLU A C 1
ATOM 689 O O . GLU A 1 90 ? 21.568 0.128 -22.122 1.00 94.56 90 GLU A O 1
ATOM 694 N N . GLY A 1 91 ? 20.414 -1.500 -21.115 1.00 93.12 91 GLY A N 1
ATOM 695 C CA . GLY A 1 91 ? 21.457 -1.850 -20.156 1.00 93.12 91 GLY A CA 1
ATOM 696 C C . GLY A 1 91 ? 21.443 -0.955 -18.909 1.00 93.12 91 GLY A C 1
ATOM 697 O O . GLY A 1 91 ? 20.746 0.053 -18.814 1.00 93.12 91 GLY A O 1
ATOM 698 N N . ARG A 1 92 ? 22.226 -1.324 -17.887 1.00 94.00 92 ARG A N 1
ATOM 699 C CA . ARG A 1 92 ? 22.299 -0.565 -16.626 1.00 94.00 92 ARG A CA 1
ATOM 700 C C . ARG A 1 92 ? 23.244 0.633 -16.764 1.00 94.00 92 ARG A C 1
ATOM 702 O O . ARG A 1 92 ? 24.399 0.557 -16.348 1.00 94.00 92 ARG A O 1
ATOM 709 N N . THR A 1 93 ? 22.749 1.723 -17.337 1.00 91.38 93 THR A N 1
ATOM 710 C CA . THR A 1 93 ? 23.495 2.971 -17.566 1.00 91.38 93 THR A CA 1
ATOM 711 C C . THR A 1 93 ? 23.019 4.096 -16.632 1.00 91.38 93 THR A C 1
ATOM 713 O O . THR A 1 93 ? 21.975 3.986 -15.989 1.00 91.38 93 THR A O 1
ATOM 716 N N . TYR A 1 94 ? 23.818 5.157 -16.472 1.00 87.81 94 TYR A N 1
ATOM 717 C CA . TYR A 1 94 ? 23.433 6.366 -15.734 1.00 87.81 94 TYR A CA 1
ATOM 718 C C . TYR A 1 94 ? 24.084 7.597 -16.370 1.00 87.81 94 TYR A C 1
ATOM 720 O O . TYR A 1 94 ? 25.224 7.537 -16.830 1.00 87.81 94 TYR A O 1
ATOM 728 N N . THR A 1 95 ? 23.369 8.720 -16.388 1.00 87.00 95 THR A N 1
ATOM 729 C CA . THR A 1 95 ? 23.895 10.001 -16.875 1.00 87.00 95 THR A CA 1
ATOM 730 C C . THR A 1 95 ? 24.480 10.804 -15.720 1.00 87.00 95 THR A C 1
ATOM 732 O O . THR A 1 95 ? 23.828 10.961 -14.687 1.00 87.00 95 THR A O 1
ATOM 735 N N . VAL A 1 96 ? 25.683 11.351 -15.898 1.00 89.94 96 VAL A N 1
ATOM 736 C CA . VAL A 1 96 ? 26.296 12.292 -14.951 1.00 89.94 96 VAL A CA 1
ATOM 737 C C . VAL A 1 96 ? 26.144 13.698 -15.515 1.00 89.94 96 VAL A C 1
ATOM 739 O O . VAL A 1 96 ? 26.607 13.967 -16.616 1.00 89.94 96 VAL A O 1
ATOM 742 N N . GLN A 1 97 ? 25.495 14.584 -14.764 1.00 84.00 97 GLN A N 1
ATOM 743 C CA . GLN A 1 97 ? 25.489 16.019 -15.042 1.00 84.00 97 GLN A CA 1
ATOM 744 C C . GLN A 1 97 ? 26.652 16.629 -14.254 1.00 84.00 97 GLN A C 1
ATOM 746 O O . GLN A 1 97 ? 26.588 16.723 -13.028 1.00 84.00 97 GLN A O 1
ATOM 751 N N . THR A 1 98 ? 27.750 16.960 -14.930 1.00 86.31 98 THR A N 1
ATOM 752 C CA . THR A 1 98 ? 28.854 17.720 -14.329 1.00 86.31 98 THR A CA 1
ATOM 753 C C . THR A 1 98 ? 28.561 19.212 -14.426 1.00 86.31 98 THR A C 1
ATOM 755 O O . THR A 1 98 ? 28.049 19.664 -15.442 1.00 86.31 98 THR A O 1
ATOM 758 N N . GLU A 1 99 ? 28.938 19.999 -13.412 1.00 78.94 99 GLU A N 1
ATOM 759 C CA . GLU A 1 99 ? 28.731 21.464 -13.381 1.00 78.94 99 GLU A CA 1
ATOM 760 C C . GLU A 1 99 ? 29.379 22.227 -14.565 1.00 78.94 99 GLU A C 1
ATOM 762 O O . GLU A 1 99 ? 29.192 23.433 -14.696 1.00 78.94 99 GLU A O 1
ATOM 767 N N . GLY A 1 100 ? 30.126 21.541 -15.441 1.00 70.81 100 GLY A N 1
ATOM 768 C CA . GLY A 1 100 ? 30.769 22.090 -16.637 1.00 70.81 100 GLY A CA 1
ATOM 769 C C . GLY A 1 100 ? 29.962 22.042 -17.943 1.00 70.81 100 GLY A C 1
ATOM 770 O O . GLY A 1 100 ? 30.483 22.527 -18.947 1.00 70.81 100 GLY A O 1
ATOM 771 N N . GLY A 1 101 ? 28.734 21.509 -17.946 1.00 46.88 101 GLY A N 1
ATOM 772 C CA . GLY A 1 101 ? 27.876 21.404 -19.141 1.00 46.88 101 GLY A CA 1
ATOM 773 C C . GLY A 1 101 ? 27.609 19.979 -19.601 1.00 46.88 101 GLY A C 1
ATOM 774 O O . GLY A 1 101 ? 28.488 19.110 -19.398 1.00 46.88 101 GLY A O 1
#

pLDDT: mean 91.84, std 7.44, range [46.88, 98.31]

Organism: Salmonella enterica (NCBI:txid28901)

Foldseek 3Di:
DDDDDDDAQVVCVVVVVPVPDDGDPPDDDFDLDLDQQDPPADPQLNVQSVVVSVVCVVVVNDGPVCRVVSNVVSRVVSVVVVVVVVCVVVNDDDDDDDPPD